Protein AF-A0A6N8EYV8-F1 (afdb_monomer_lite)

Foldseek 3Di:
DDDPVVVVCVVVVPVPPNDPPKDKAWDDWPDWDADPVQQKIKTKTWIWIQDPVRDIDIKIKIWMWGQDPVRDTDTDDIDID

Radius of gyration: 14.65 Å; chains: 1; bounding box: 34×19×39 Å

Sequence (81 aa):
MRSIKEQNLAWFNNIDNYQPGVEYNFHEVTLIEKIKDIGRINVAIAFLRKKHDDTIERGTAHYSFLQNKNRDWEITLIDAN

pLDDT: mean 73.8, std 18.5, range [33.75, 93.31]

Organism: Paenibacillus macerans (NCBI:txid44252)

Secondary structure (DSSP, 8-state):
---HHHHHHHHHTSTTT--TT-EEEEEEEEEEEEEGGGTEEEEEEEEEEE-TTS-EEEEEEEEEEEE-TTS-EEEEEEEE-

Structure (mmCIF, N/CA/C/O backbone):
data_AF-A0A6N8EYV8-F1
#
_entry.id   AF-A0A6N8EYV8-F1
#
loop_
_atom_site.group_PDB
_atom_site.id
_atom_site.type_symbol
_atom_site.label_atom_id
_atom_site.label_alt_id
_atom_site.label_comp_id
_atom_site.label_asym_id
_atom_site.label_entity_id
_atom_site.label_seq_id
_atom_site.pdbx_PDB_ins_code
_atom_site.Cartn_x
_atom_site.Cartn_y
_atom_site.Cartn_z
_atom_site.occupancy
_atom_site.B_iso_or_equiv
_atom_site.auth_seq_id
_atom_site.auth_comp_id
_atom_site.auth_asym_id
_atom_site.auth_atom_id
_atom_site.pdbx_PDB_model_num
ATOM 1 N N . MET A 1 1 ? 10.211 10.509 21.153 1.00 37.91 1 MET A N 1
ATOM 2 C CA . MET A 1 1 ? 9.024 9.990 20.439 1.00 37.91 1 MET A CA 1
ATOM 3 C C . MET A 1 1 ? 9.189 10.336 18.973 1.00 37.91 1 MET A C 1
ATOM 5 O O . MET A 1 1 ? 9.394 11.508 18.688 1.00 37.91 1 MET A O 1
ATOM 9 N N . ARG A 1 2 ? 9.202 9.340 18.081 1.00 33.75 2 ARG A N 1
ATOM 10 C CA . ARG A 1 2 ? 9.263 9.566 16.628 1.00 33.75 2 ARG A CA 1
ATOM 11 C C . ARG A 1 2 ? 7.883 9.987 16.117 1.00 33.75 2 ARG A C 1
ATOM 13 O O . ARG A 1 2 ? 6.881 9.477 16.614 1.00 33.75 2 ARG A O 1
ATOM 20 N N . SER A 1 3 ? 7.826 10.948 15.201 1.00 35.47 3 SER A N 1
ATOM 21 C CA . SER A 1 3 ? 6.567 11.485 14.674 1.00 35.47 3 SER A CA 1
ATOM 22 C C . SER A 1 3 ? 5.863 10.462 13.774 1.00 35.47 3 SER A C 1
ATOM 24 O O . SER A 1 3 ? 6.511 9.628 13.147 1.00 35.47 3 SER A O 1
ATOM 26 N N . ILE A 1 4 ? 4.535 10.548 13.651 1.00 41.78 4 ILE A N 1
ATOM 27 C CA . ILE A 1 4 ? 3.716 9.671 12.787 1.00 41.78 4 ILE A CA 1
ATOM 28 C C . ILE A 1 4 ? 4.186 9.713 11.313 1.00 41.78 4 ILE A C 1
ATOM 30 O O . ILE A 1 4 ? 4.116 8.709 10.606 1.00 41.78 4 ILE A O 1
ATOM 34 N N . LYS A 1 5 ? 4.775 10.834 10.860 1.00 34.94 5 LYS A N 1
ATOM 35 C CA . LYS A 1 5 ? 5.427 10.935 9.539 1.00 34.94 5 LYS A CA 1
ATOM 36 C C . LYS A 1 5 ? 6.593 9.953 9.370 1.00 34.94 5 LYS A C 1
ATOM 38 O O . LYS A 1 5 ? 6.789 9.442 8.274 1.00 34.94 5 LYS A O 1
ATOM 43 N N . GLU A 1 6 ? 7.341 9.666 10.434 1.00 35.38 6 GLU A N 1
ATOM 44 C CA . GLU A 1 6 ? 8.493 8.753 10.405 1.00 35.38 6 GLU A CA 1
ATOM 45 C C . GLU A 1 6 ? 8.069 7.275 10.384 1.00 35.38 6 GLU A C 1
ATOM 47 O O . GLU A 1 6 ? 8.847 6.430 9.952 1.00 35.38 6 GLU A O 1
ATOM 52 N N . GLN A 1 7 ? 6.836 6.955 10.797 1.00 42.19 7 GLN A N 1
ATOM 53 C CA . GLN A 1 7 ? 6.287 5.593 10.739 1.00 42.19 7 GLN A CA 1
ATOM 54 C C . GLN A 1 7 ? 5.688 5.260 9.366 1.00 42.19 7 GLN A C 1
ATOM 56 O O . GLN A 1 7 ? 5.887 4.151 8.880 1.00 42.19 7 GLN A O 1
ATOM 61 N N . ASN A 1 8 ? 5.062 6.225 8.680 1.00 41.69 8 ASN A N 1
ATOM 62 C CA . ASN A 1 8 ? 4.614 6.049 7.285 1.00 41.69 8 ASN A CA 1
ATOM 63 C C . ASN A 1 8 ? 5.780 5.803 6.310 1.00 41.69 8 ASN A C 1
ATOM 65 O O . ASN A 1 8 ? 5.606 5.186 5.262 1.00 41.69 8 ASN A O 1
ATOM 69 N N . LEU A 1 9 ? 6.984 6.243 6.680 1.00 42.78 9 LEU A N 1
ATOM 70 C CA . LEU A 1 9 ? 8.222 5.956 5.964 1.00 42.78 9 LEU A CA 1
ATOM 71 C C . LEU A 1 9 ? 8.751 4.539 6.211 1.00 42.78 9 LEU A C 1
ATOM 73 O O . LEU A 1 9 ? 9.605 4.108 5.456 1.00 42.78 9 LEU A O 1
ATOM 77 N N . ALA A 1 10 ? 8.277 3.791 7.213 1.00 40.00 10 ALA A N 1
ATOM 78 C CA . ALA A 1 10 ? 8.838 2.479 7.548 1.00 40.00 10 ALA A CA 1
ATOM 79 C C . ALA A 1 10 ? 8.625 1.421 6.448 1.00 40.00 10 ALA A C 1
ATOM 81 O O . ALA A 1 10 ? 9.440 0.515 6.320 1.00 40.00 10 ALA A O 1
ATOM 82 N N . TRP A 1 11 ? 7.586 1.561 5.618 1.00 45.22 11 TRP A N 1
ATOM 83 C CA . TRP A 1 11 ? 7.350 0.672 4.473 1.00 45.22 11 TRP A CA 1
ATOM 84 C C . TRP A 1 11 ? 8.136 1.074 3.221 1.00 45.22 11 TRP A C 1
ATOM 86 O O . TRP A 1 11 ? 8.663 0.205 2.536 1.00 45.22 11 TRP A O 1
ATOM 96 N N . PHE A 1 12 ? 8.334 2.375 2.983 1.00 46.94 12 PHE A N 1
ATOM 97 C CA . PHE A 1 12 ? 9.350 2.837 2.026 1.00 46.94 12 PHE A CA 1
ATOM 98 C C . PHE A 1 12 ? 10.780 2.512 2.497 1.00 46.94 12 PHE A C 1
ATOM 100 O O . PHE A 1 12 ? 11.664 2.299 1.679 1.00 46.94 12 PHE A O 1
ATOM 107 N N . ASN A 1 13 ? 11.008 2.435 3.809 1.00 40.97 13 ASN A N 1
ATOM 108 C CA . ASN A 1 13 ? 12.296 2.121 4.425 1.00 40.97 13 ASN A CA 1
ATOM 109 C C . ASN A 1 13 ? 12.495 0.621 4.689 1.00 40.97 13 ASN A C 1
ATOM 111 O O . ASN A 1 13 ? 13.484 0.263 5.327 1.00 40.97 13 ASN A O 1
ATOM 115 N N . ASN A 1 14 ? 11.601 -0.262 4.227 1.00 46.00 14 ASN A N 1
ATOM 116 C CA . ASN A 1 14 ? 11.950 -1.673 4.107 1.00 46.00 14 ASN A CA 1
ATOM 117 C C . ASN A 1 14 ? 12.808 -1.783 2.839 1.00 46.00 14 ASN A C 1
ATOM 119 O O . ASN A 1 14 ? 12.319 -1.681 1.714 1.00 46.00 14 ASN A O 1
ATOM 123 N N . ILE A 1 15 ? 14.116 -1.853 3.073 1.00 44.78 15 ILE A N 1
ATOM 124 C CA . ILE A 1 15 ? 15.245 -1.558 2.174 1.00 44.78 15 ILE A CA 1
ATOM 125 C C . ILE A 1 15 ? 15.287 -2.396 0.876 1.00 44.78 15 ILE A C 1
ATOM 127 O O . ILE A 1 15 ? 16.105 -2.115 0.006 1.00 44.78 15 ILE A O 1
ATOM 131 N N . ASP A 1 16 ? 14.368 -3.340 0.669 1.00 47.53 16 ASP A N 1
ATOM 132 C CA . ASP A 1 16 ? 14.367 -4.197 -0.523 1.00 47.53 16 ASP A CA 1
ATOM 133 C C . ASP A 1 16 ? 13.549 -3.642 -1.709 1.00 47.53 16 ASP A C 1
ATOM 135 O O . ASP A 1 16 ? 13.823 -3.999 -2.857 1.00 47.53 16 ASP A O 1
ATOM 139 N N . ASN A 1 17 ? 12.600 -2.718 -1.482 1.00 51.12 17 ASN A N 1
ATOM 140 C CA . ASN A 1 17 ? 11.694 -2.242 -2.545 1.00 51.12 17 ASN A CA 1
ATOM 141 C C . ASN A 1 17 ? 11.876 -0.770 -2.947 1.00 51.12 17 ASN A C 1
ATOM 143 O O . ASN A 1 17 ? 11.632 -0.425 -4.105 1.00 51.12 17 ASN A O 1
ATOM 147 N N . TYR A 1 18 ? 12.339 0.120 -2.063 1.00 56.53 18 TYR A N 1
ATOM 148 C CA . TYR A 1 18 ? 12.672 1.488 -2.476 1.00 56.53 18 TYR A CA 1
ATOM 149 C C . TYR A 1 18 ? 14.029 1.508 -3.179 1.00 56.53 18 TYR A C 1
ATOM 151 O O . TYR A 1 18 ? 15.081 1.376 -2.558 1.00 56.53 18 TYR A O 1
ATOM 159 N N . GLN A 1 19 ? 14.002 1.688 -4.495 1.00 62.16 19 GLN A N 1
ATOM 160 C CA . GLN A 1 19 ? 15.202 1.799 -5.310 1.00 62.16 19 GLN A CA 1
ATOM 161 C C . GLN A 1 19 ? 15.362 3.255 -5.759 1.00 62.16 19 GLN A C 1
ATOM 163 O O . GLN A 1 19 ? 14.466 3.774 -6.432 1.00 62.16 19 GLN A O 1
ATOM 168 N N . PRO A 1 20 ? 16.470 3.934 -5.403 1.00 68.00 20 PRO A N 1
ATOM 169 C CA . PRO A 1 20 ? 16.735 5.292 -5.866 1.00 68.00 20 PRO A CA 1
ATOM 170 C C . PRO A 1 20 ? 16.602 5.387 -7.389 1.00 68.00 20 PRO A C 1
ATOM 172 O O . PRO A 1 20 ? 17.200 4.583 -8.098 1.00 68.00 20 PRO A O 1
ATOM 175 N N . GLY A 1 21 ? 15.812 6.347 -7.878 1.00 69.31 21 GLY A N 1
ATOM 176 C CA . GLY A 1 21 ? 15.556 6.584 -9.308 1.00 69.31 21 GLY A CA 1
ATOM 177 C C . GLY A 1 21 ? 14.491 5.694 -9.963 1.00 69.31 21 GLY A C 1
ATOM 178 O O . GLY A 1 21 ? 14.284 5.798 -11.165 1.00 69.31 21 GLY A O 1
ATOM 179 N N . VAL A 1 22 ? 13.787 4.861 -9.193 1.00 75.50 22 VAL A N 1
ATOM 180 C CA . VAL A 1 22 ? 12.555 4.196 -9.637 1.00 75.50 22 VAL A CA 1
ATOM 181 C C . VAL A 1 22 ? 11.351 5.088 -9.335 1.00 75.50 22 VAL A C 1
ATOM 183 O O . VAL A 1 22 ? 11.190 5.559 -8.208 1.00 75.50 22 VAL A O 1
ATOM 186 N N . GLU A 1 23 ? 10.484 5.288 -10.325 1.00 82.19 23 GLU A N 1
ATOM 187 C CA . GLU A 1 23 ? 9.248 6.059 -10.167 1.00 82.19 23 GLU A CA 1
ATOM 188 C C . GLU A 1 23 ? 8.062 5.137 -9.866 1.00 82.19 23 GLU A C 1
ATOM 190 O O . GLU A 1 23 ? 7.906 4.078 -10.481 1.00 82.19 23 GLU A O 1
ATOM 195 N N . TYR A 1 24 ? 7.200 5.561 -8.942 1.00 79.38 24 TYR A N 1
ATOM 196 C CA . TYR A 1 24 ? 5.996 4.838 -8.540 1.00 79.38 24 TYR A CA 1
ATOM 197 C C . TYR A 1 24 ? 4.761 5.673 -8.864 1.00 79.38 24 TYR A C 1
ATOM 199 O O . TYR A 1 24 ? 4.590 6.768 -8.333 1.00 79.38 24 TYR A O 1
ATOM 207 N N . ASN A 1 25 ? 3.885 5.138 -9.708 1.00 80.62 25 ASN A N 1
ATOM 208 C CA . ASN A 1 25 ? 2.645 5.782 -10.119 1.00 80.62 25 ASN A CA 1
AT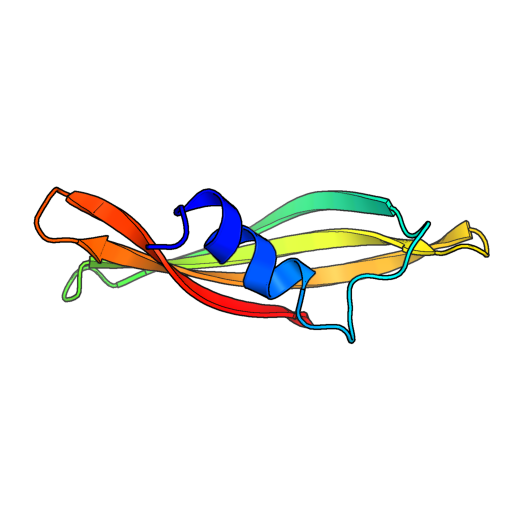OM 209 C C . ASN A 1 25 ? 1.448 4.996 -9.591 1.00 80.62 25 ASN A C 1
ATOM 211 O O . ASN A 1 25 ? 1.287 3.813 -9.896 1.00 80.62 25 ASN A O 1
ATOM 215 N N . PHE A 1 26 ? 0.590 5.658 -8.816 1.00 81.19 26 PHE A N 1
ATOM 216 C CA . PHE A 1 26 ? -0.693 5.084 -8.418 1.00 81.19 26 PHE A CA 1
ATOM 217 C C . PHE A 1 26 ? -1.523 4.761 -9.664 1.00 81.19 26 PHE A C 1
ATOM 219 O O . PHE A 1 26 ? -1.634 5.594 -10.565 1.00 81.19 26 PHE A O 1
ATOM 226 N N . HIS A 1 27 ? -2.111 3.566 -9.698 1.00 82.81 27 HIS A N 1
ATOM 227 C CA . HIS A 1 27 ? -2.980 3.156 -10.792 1.00 82.81 27 HIS A CA 1
ATOM 228 C C . HIS A 1 27 ? -4.437 3.070 -10.341 1.00 82.81 27 HIS A C 1
ATOM 230 O O . HIS A 1 27 ? -5.269 3.850 -10.797 1.00 82.81 27 HIS A O 1
ATOM 236 N N . GLU A 1 28 ? -4.747 2.152 -9.425 1.00 85.50 28 GLU A N 1
ATOM 237 C CA . GLU A 1 28 ? -6.117 1.942 -8.953 1.00 85.50 28 GLU A CA 1
ATOM 238 C C . GLU A 1 28 ? -6.161 1.302 -7.562 1.00 85.50 28 GLU A C 1
ATOM 240 O O . GLU A 1 28 ? -5.215 0.644 -7.125 1.00 85.50 28 GLU A O 1
ATOM 245 N N . VAL A 1 29 ? -7.299 1.455 -6.882 1.00 87.56 29 VAL A N 1
ATOM 246 C CA . VAL A 1 29 ? -7.638 0.644 -5.707 1.00 87.56 29 VAL A CA 1
ATOM 247 C C . VAL A 1 29 ? -8.333 -0.622 -6.195 1.00 87.56 29 VAL A C 1
ATOM 249 O O . VAL A 1 29 ? -9.422 -0.546 -6.758 1.00 87.56 29 VAL A O 1
ATOM 252 N N . THR A 1 30 ? -7.717 -1.780 -5.974 1.00 89.25 30 THR A N 1
ATOM 253 C CA . THR A 1 30 ? -8.220 -3.076 -6.455 1.00 89.25 30 THR A CA 1
ATOM 254 C C . THR A 1 30 ? -9.114 -3.785 -5.441 1.00 89.25 30 THR A C 1
ATOM 256 O O . THR A 1 30 ? -9.937 -4.613 -5.824 1.00 89.25 30 THR A O 1
ATOM 259 N N . LEU A 1 31 ? -8.988 -3.461 -4.151 1.00 89.50 31 LEU A N 1
ATOM 260 C CA . LEU A 1 31 ? -9.788 -4.062 -3.085 1.00 89.50 31 LEU A CA 1
ATOM 261 C C . LEU A 1 31 ? -10.048 -3.057 -1.966 1.00 89.50 31 LEU A C 1
ATOM 263 O O . LEU A 1 31 ? -9.135 -2.353 -1.539 1.00 89.50 31 LEU A O 1
ATOM 267 N N . ILE A 1 32 ? -11.279 -3.055 -1.449 1.00 92.62 32 ILE A N 1
ATOM 268 C CA . ILE A 1 32 ? -11.632 -2.443 -0.165 1.00 92.62 32 ILE A CA 1
ATOM 269 C C . ILE A 1 32 ? -12.501 -3.440 0.600 1.00 92.62 32 ILE A C 1
ATOM 271 O O . ILE A 1 32 ? -13.666 -3.648 0.262 1.00 92.62 32 ILE A O 1
ATOM 275 N N . GLU A 1 33 ? -11.954 -4.024 1.658 1.00 93.31 33 GLU A N 1
ATOM 276 C CA . GLU A 1 33 ? -12.663 -4.944 2.544 1.00 93.31 33 GLU A CA 1
ATOM 277 C C . GLU A 1 33 ? -12.843 -4.300 3.921 1.00 93.31 33 GLU A C 1
ATOM 279 O O . GLU A 1 33 ? -11.891 -3.803 4.520 1.00 93.31 33 GLU A O 1
ATOM 284 N N . LYS A 1 34 ? -14.077 -4.292 4.438 1.00 92.25 34 LYS A N 1
ATOM 285 C CA . LYS A 1 34 ? -14.408 -3.695 5.740 1.00 92.25 34 LYS A CA 1
ATOM 286 C C . LYS A 1 34 ? -14.798 -4.782 6.732 1.00 92.25 34 LYS A C 1
ATOM 288 O O . LYS A 1 34 ? -15.834 -5.420 6.563 1.00 92.25 34 LYS A O 1
ATOM 293 N N . ILE A 1 35 ? -14.033 -4.914 7.809 1.00 88.94 35 ILE A N 1
ATOM 294 C CA . ILE A 1 35 ? -14.294 -5.850 8.905 1.00 88.94 35 ILE A CA 1
ATOM 295 C C . ILE A 1 35 ? -14.845 -5.041 10.083 1.00 88.94 35 ILE A C 1
ATOM 297 O O . ILE A 1 35 ? -14.102 -4.485 10.896 1.00 88.94 35 ILE A O 1
ATOM 301 N N . LYS A 1 36 ? -16.177 -4.915 10.122 1.00 83.06 36 LYS A N 1
ATOM 302 C CA . LYS A 1 36 ? -16.888 -3.985 11.018 1.00 83.06 36 LYS A CA 1
ATOM 303 C C . LYS A 1 36 ? -16.685 -4.292 12.499 1.00 83.06 36 LYS A C 1
ATOM 305 O O . LYS A 1 36 ? -16.528 -3.357 13.275 1.00 83.06 36 LYS A O 1
ATOM 310 N N . ASP A 1 37 ? -16.635 -5.568 12.867 1.00 85.25 37 ASP A N 1
ATOM 311 C CA . ASP A 1 37 ? -16.604 -6.009 14.270 1.00 85.25 37 ASP A CA 1
ATOM 312 C C . ASP A 1 37 ? -15.368 -5.519 15.029 1.00 85.25 37 ASP A C 1
ATOM 314 O O . ASP A 1 37 ? -15.407 -5.311 16.238 1.00 85.25 37 ASP A O 1
ATOM 318 N N . ILE A 1 38 ? -14.275 -5.296 14.301 1.00 84.94 38 ILE A N 1
ATOM 319 C CA . ILE A 1 38 ? -12.994 -4.854 14.854 1.00 84.94 38 ILE A CA 1
ATOM 320 C C . ILE A 1 38 ? -12.579 -3.476 14.335 1.00 84.94 38 ILE A C 1
ATOM 322 O O . ILE A 1 38 ? -11.444 -3.066 14.554 1.00 84.94 38 ILE A O 1
ATOM 326 N N . GLY A 1 39 ? -13.462 -2.772 13.615 1.00 87.19 39 GLY A N 1
ATOM 327 C CA . GLY A 1 39 ? -13.149 -1.468 13.032 1.00 87.19 39 GLY A CA 1
ATOM 328 C C . GLY A 1 39 ? -11.919 -1.504 12.120 1.00 87.19 39 GLY A C 1
ATOM 329 O O . GLY A 1 39 ? -11.074 -0.618 12.211 1.00 87.19 39 GLY A O 1
ATOM 330 N N . ARG A 1 40 ? -11.783 -2.539 11.278 1.00 90.38 40 ARG A N 1
ATOM 331 C CA . ARG A 1 40 ? -10.648 -2.702 10.354 1.00 90.38 40 ARG A CA 1
ATOM 332 C C . ARG A 1 40 ? -11.071 -2.511 8.900 1.00 90.38 40 ARG A C 1
ATOM 334 O O . ARG A 1 40 ? -12.161 -2.925 8.504 1.00 90.38 40 ARG A O 1
ATOM 341 N N . ILE A 1 41 ? -10.190 -1.916 8.102 1.00 92.12 41 ILE A N 1
ATOM 342 C CA . ILE A 1 41 ? -10.317 -1.820 6.647 1.00 92.12 41 ILE A CA 1
ATOM 343 C C . ILE A 1 41 ? -9.035 -2.352 6.012 1.00 92.12 41 ILE A C 1
ATOM 345 O O . ILE A 1 41 ? -7.956 -1.860 6.325 1.00 92.12 41 ILE A O 1
ATOM 349 N N . ASN A 1 42 ? -9.158 -3.309 5.099 1.00 90.12 42 ASN A N 1
ATOM 350 C CA . ASN A 1 42 ? -8.063 -3.739 4.237 1.00 90.12 42 ASN A CA 1
ATOM 351 C C . ASN A 1 42 ? -8.229 -3.082 2.864 1.00 90.12 42 ASN A C 1
ATOM 353 O O . ASN A 1 42 ? -9.330 -3.058 2.311 1.00 90.12 42 ASN A O 1
ATOM 357 N N . VAL A 1 43 ? -7.145 -2.546 2.315 1.00 90.31 43 VAL A N 1
ATOM 358 C CA . VAL A 1 43 ? -7.112 -1.886 1.009 1.00 90.31 43 VAL A CA 1
ATOM 359 C C . VAL A 1 43 ? -5.980 -2.485 0.191 1.00 90.31 43 VAL A C 1
ATOM 361 O O . VAL A 1 43 ? -4.855 -2.535 0.675 1.00 90.31 43 VAL A O 1
ATOM 364 N N . ALA A 1 44 ? -6.249 -2.900 -1.044 1.00 87.62 44 ALA A N 1
ATOM 365 C CA . ALA A 1 44 ? -5.202 -3.239 -2.005 1.00 87.62 44 ALA A CA 1
ATOM 366 C C . ALA A 1 44 ? -5.128 -2.159 -3.088 1.00 87.62 44 ALA A C 1
ATOM 368 O O . ALA A 1 44 ? -6.154 -1.699 -3.594 1.00 87.62 44 ALA A O 1
ATOM 369 N N . ILE A 1 45 ? -3.914 -1.739 -3.421 1.00 85.88 45 ILE A N 1
ATOM 370 C CA . ILE A 1 45 ? -3.609 -0.683 -4.381 1.00 85.88 45 ILE A CA 1
ATOM 371 C C . ILE A 1 45 ? -2.686 -1.261 -5.440 1.00 85.88 45 ILE A C 1
ATOM 373 O O . ILE A 1 45 ? -1.597 -1.729 -5.120 1.00 85.88 45 ILE A O 1
ATOM 377 N N . ALA A 1 46 ? -3.088 -1.180 -6.703 1.00 83.69 46 ALA A N 1
ATOM 378 C CA . ALA A 1 46 ? -2.186 -1.428 -7.812 1.00 83.69 46 ALA A CA 1
ATOM 379 C C . ALA A 1 46 ? -1.403 -0.153 -8.142 1.00 83.69 46 ALA A C 1
ATOM 381 O O . ALA A 1 46 ? -1.959 0.949 -8.205 1.00 83.69 46 ALA A O 1
ATOM 382 N N . PHE A 1 47 ? -0.113 -0.317 -8.404 1.00 82.25 47 PHE A N 1
ATOM 383 C CA . PHE A 1 47 ? 0.766 0.753 -8.856 1.00 82.25 47 PHE A CA 1
ATOM 384 C C . PHE A 1 47 ? 1.589 0.295 -10.059 1.00 82.25 47 PHE A C 1
ATOM 386 O O . PHE A 1 47 ? 1.793 -0.898 -10.287 1.00 82.25 47 PHE A O 1
ATOM 393 N N . LEU A 1 48 ? 2.057 1.267 -10.832 1.00 85.31 48 LEU A N 1
ATOM 394 C CA . LEU A 1 48 ? 3.043 1.067 -11.881 1.00 85.31 48 LEU A CA 1
ATOM 395 C C . LEU A 1 48 ? 4.400 1.533 -11.373 1.00 85.31 48 LEU A C 1
ATOM 397 O O . LEU A 1 48 ? 4.524 2.612 -10.794 1.00 85.31 48 LEU A O 1
ATOM 401 N N . ARG A 1 49 ? 5.415 0.717 -11.609 1.00 83.44 49 ARG A N 1
ATOM 402 C CA . ARG A 1 49 ? 6.800 0.965 -11.247 1.00 83.44 49 ARG A CA 1
ATOM 403 C C . ARG A 1 49 ? 7.607 1.139 -12.522 1.00 83.44 49 ARG A C 1
ATOM 405 O O . ARG A 1 49 ? 7.691 0.201 -13.309 1.00 83.44 49 ARG A O 1
ATOM 412 N N . LYS A 1 50 ? 8.215 2.307 -12.711 1.00 85.00 50 LYS A N 1
ATOM 413 C CA . LYS A 1 50 ? 9.131 2.563 -13.825 1.00 85.00 50 LYS A CA 1
ATOM 414 C C . LYS A 1 50 ? 10.573 2.407 -13.349 1.00 85.00 50 LYS A C 1
ATOM 416 O O . LYS A 1 50 ? 11.005 3.117 -12.441 1.00 85.00 50 LYS A O 1
ATOM 421 N N . LYS A 1 51 ? 11.292 1.451 -13.933 1.00 83.00 51 LYS A N 1
ATOM 422 C CA . LYS A 1 51 ? 12.700 1.162 -13.644 1.00 83.00 51 LYS A CA 1
ATOM 423 C C . LYS A 1 51 ? 13.640 2.060 -14.457 1.00 83.00 51 LYS A C 1
ATOM 425 O O . LYS A 1 51 ? 13.221 2.768 -15.368 1.00 83.00 51 LYS A O 1
ATOM 430 N N . HIS A 1 52 ? 14.927 2.008 -14.109 1.00 83.06 52 HIS A N 1
ATOM 431 C CA . HIS A 1 52 ? 16.008 2.766 -14.760 1.00 83.06 52 HIS A CA 1
ATOM 432 C C . HIS A 1 52 ? 16.187 2.454 -16.246 1.00 83.06 52 HIS A C 1
ATOM 434 O O . HIS A 1 52 ? 16.644 3.300 -17.001 1.00 83.06 52 HIS A O 1
ATOM 440 N N . ASP A 1 53 ? 15.846 1.237 -16.654 1.00 87.5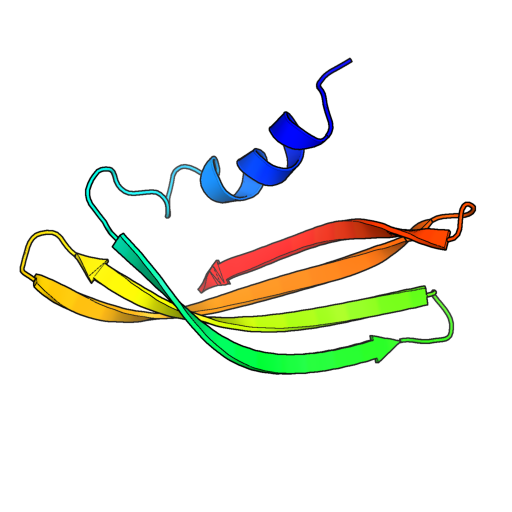6 53 ASP A N 1
ATOM 441 C CA . ASP A 1 53 ? 15.900 0.753 -18.034 1.00 87.56 53 ASP A CA 1
ATOM 442 C C . ASP A 1 53 ? 14.620 1.082 -18.828 1.00 87.56 53 ASP A C 1
ATOM 444 O O . ASP A 1 53 ? 14.362 0.473 -19.861 1.00 87.56 53 ASP A O 1
ATOM 448 N N . ASP A 1 54 ? 13.801 2.014 -18.324 1.00 85.00 54 ASP A N 1
ATOM 449 C CA . ASP A 1 54 ? 12.467 2.376 -18.817 1.00 85.00 54 ASP A CA 1
ATOM 450 C C . ASP A 1 54 ? 11.424 1.240 -18.777 1.00 85.00 54 ASP A C 1
ATOM 452 O O . ASP A 1 54 ? 10.277 1.443 -19.189 1.00 85.00 54 ASP A O 1
ATOM 456 N N . THR A 1 55 ? 11.755 0.075 -18.210 1.00 87.12 55 THR A N 1
ATOM 457 C CA . THR A 1 55 ? 10.798 -1.021 -18.027 1.00 87.12 55 THR A CA 1
ATOM 458 C C . THR A 1 55 ? 9.706 -0.613 -17.038 1.00 87.12 55 THR A C 1
ATOM 460 O O . THR A 1 55 ? 9.983 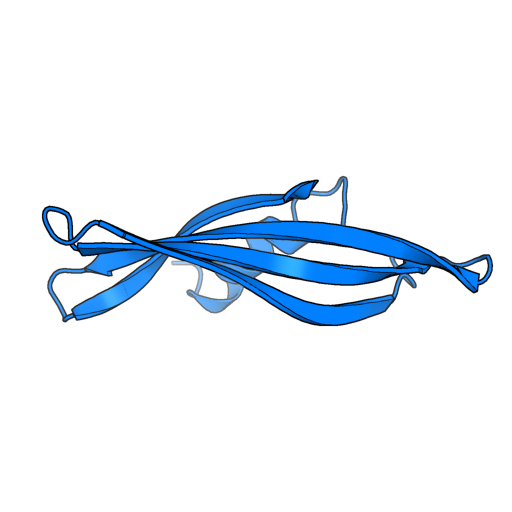-0.090 -15.954 1.00 87.12 55 THR A O 1
ATOM 463 N N . ILE A 1 56 ? 8.448 -0.882 -17.399 1.00 86.62 56 ILE A N 1
ATOM 464 C CA . ILE A 1 56 ? 7.281 -0.638 -16.547 1.00 86.62 56 ILE A CA 1
ATOM 465 C C . ILE A 1 56 ? 6.744 -1.970 -16.033 1.00 86.62 56 ILE A C 1
ATOM 467 O O . ILE A 1 56 ? 6.383 -2.851 -16.812 1.00 86.62 56 ILE A O 1
ATOM 471 N N . GLU A 1 57 ? 6.639 -2.088 -14.716 1.00 84.25 57 GLU A N 1
ATOM 472 C CA . GLU A 1 57 ? 6.079 -3.249 -14.030 1.00 84.25 57 GLU A CA 1
ATOM 473 C C . GLU A 1 57 ? 4.847 -2.856 -13.222 1.00 84.25 57 GLU A C 1
ATOM 475 O O . GLU A 1 57 ? 4.730 -1.727 -12.744 1.00 84.25 57 GLU A O 1
ATOM 480 N N . ARG A 1 58 ? 3.923 -3.800 -13.047 1.00 82.06 58 ARG A N 1
ATOM 481 C CA . ARG A 1 58 ? 2.766 -3.631 -12.170 1.00 82.06 58 ARG A CA 1
ATOM 482 C C . ARG A 1 58 ? 3.058 -4.303 -10.833 1.00 82.06 58 ARG A C 1
ATOM 484 O O . ARG A 1 58 ? 3.432 -5.470 -10.823 1.00 82.06 58 ARG A O 1
ATOM 491 N N . GLY A 1 59 ? 2.844 -3.582 -9.740 1.00 80.19 59 GLY A N 1
ATOM 492 C CA . GLY A 1 59 ? 2.925 -4.111 -8.378 1.00 80.19 59 GLY A CA 1
ATOM 493 C C . GLY A 1 59 ? 1.618 -3.908 -7.623 1.00 80.19 59 GLY A C 1
ATOM 494 O O . GLY A 1 59 ? 0.749 -3.141 -8.062 1.00 80.19 59 GLY A O 1
ATOM 495 N N . THR A 1 60 ? 1.469 -4.600 -6.493 1.00 80.81 60 THR A N 1
ATOM 496 C CA . THR A 1 60 ? 0.317 -4.420 -5.599 1.00 80.81 60 THR A CA 1
ATOM 497 C C . THR A 1 60 ? 0.776 -4.196 -4.164 1.00 80.81 60 THR A C 1
ATOM 499 O O . THR A 1 60 ? 1.589 -4.938 -3.624 1.00 80.81 60 THR A O 1
ATOM 502 N N . ALA A 1 61 ? 0.223 -3.169 -3.525 1.00 79.94 61 ALA A N 1
ATOM 503 C CA . ALA A 1 61 ? 0.435 -2.858 -2.121 1.00 79.94 61 ALA A CA 1
ATOM 504 C C . ALA A 1 61 ? -0.862 -3.078 -1.337 1.00 79.94 61 ALA A C 1
ATOM 506 O O . ALA A 1 61 ? -1.910 -2.540 -1.687 1.00 79.94 61 ALA A O 1
ATOM 507 N N . HIS A 1 62 ? -0.784 -3.846 -0.262 1.00 82.69 62 HIS A N 1
ATOM 508 C CA . HIS A 1 62 ? -1.865 -4.127 0.668 1.00 82.69 62 HIS A CA 1
ATOM 509 C C . HIS A 1 62 ? -1.652 -3.321 1.946 1.00 82.69 62 HIS A C 1
ATOM 511 O O . HIS A 1 62 ? -0.589 -3.377 2.556 1.00 82.69 62 HIS A O 1
ATOM 517 N N . TYR A 1 63 ? -2.681 -2.599 2.372 1.00 84.00 63 TYR A N 1
ATOM 518 C CA . TYR A 1 63 ? -2.712 -1.794 3.585 1.00 84.00 63 TYR A CA 1
ATOM 519 C C . TYR A 1 63 ? -3.835 -2.290 4.492 1.00 84.00 63 TYR A C 1
ATOM 521 O O . TYR A 1 63 ? -4.964 -2.475 4.042 1.00 84.00 63 TYR A O 1
ATOM 529 N N . SER A 1 64 ? -3.552 -2.450 5.781 1.00 86.62 64 SER A N 1
ATOM 530 C CA . SER A 1 64 ? -4.560 -2.690 6.817 1.00 86.62 64 SER A CA 1
ATOM 531 C C . SER A 1 64 ? -4.643 -1.478 7.733 1.00 86.62 64 SER A C 1
ATOM 533 O O . SER A 1 64 ? -3.655 -1.094 8.363 1.00 86.62 64 SER A O 1
ATOM 535 N N . PHE A 1 65 ? -5.835 -0.910 7.856 1.00 88.88 65 PHE A N 1
ATOM 536 C CA . PHE A 1 65 ? -6.144 0.223 8.715 1.00 88.88 65 PHE A CA 1
ATOM 537 C C . PHE A 1 65 ? -7.007 -0.245 9.880 1.00 88.88 65 PHE A C 1
ATOM 539 O O . PHE A 1 65 ? -8.024 -0.905 9.668 1.00 88.88 65 PHE A O 1
ATOM 546 N N . LEU A 1 66 ? -6.633 0.114 11.103 1.00 89.94 66 LEU A N 1
ATOM 547 C CA . LEU A 1 66 ? -7.426 -0.128 12.302 1.00 89.94 66 LEU A CA 1
ATOM 548 C C . LEU A 1 66 ? -7.898 1.209 12.863 1.00 89.94 66 LEU A C 1
ATOM 550 O O . LEU A 1 66 ? -7.113 2.149 12.979 1.00 89.94 66 LEU A O 1
ATOM 554 N N . GLN A 1 67 ? -9.177 1.294 13.207 1.00 89.81 67 GLN A N 1
ATOM 555 C CA . GLN A 1 67 ? -9.719 2.482 13.840 1.00 89.81 67 GLN A CA 1
ATOM 556 C C . GLN A 1 67 ? -9.378 2.492 15.333 1.00 89.81 67 GLN A C 1
ATOM 558 O O . GLN A 1 67 ? -9.671 1.540 16.058 1.00 89.81 67 GLN A O 1
ATOM 563 N N . ASN A 1 68 ? -8.769 3.578 15.803 1.00 84.94 68 ASN A N 1
ATOM 564 C CA . ASN A 1 68 ? -8.446 3.752 17.213 1.00 84.94 68 ASN A CA 1
ATOM 565 C C . ASN A 1 68 ? -9.671 4.239 18.021 1.00 84.94 68 ASN A C 1
ATOM 567 O O . ASN A 1 68 ? -10.742 4.542 17.486 1.00 84.94 68 ASN A O 1
ATOM 571 N N . LYS A 1 69 ? -9.513 4.354 19.346 1.00 87.38 69 LYS A N 1
ATOM 572 C CA . LYS A 1 69 ? -10.586 4.798 20.261 1.00 87.38 69 LYS A CA 1
ATOM 573 C C . LYS A 1 69 ? -11.074 6.231 19.997 1.00 87.38 69 LYS A C 1
ATOM 575 O O . LYS A 1 69 ? -12.198 6.556 20.369 1.00 87.38 69 LYS A O 1
ATOM 580 N N . ASN A 1 70 ? -10.260 7.057 19.341 1.00 91.38 70 ASN A N 1
ATOM 581 C CA . ASN A 1 70 ? -10.587 8.434 18.963 1.00 91.38 70 ASN A CA 1
ATOM 582 C C . ASN A 1 70 ? -11.281 8.524 17.594 1.00 91.38 70 ASN A C 1
ATOM 584 O O . ASN A 1 70 ? -11.644 9.617 17.172 1.00 91.38 70 ASN A O 1
ATOM 588 N N . ARG A 1 71 ? -11.531 7.379 16.939 1.00 84.38 71 ARG A N 1
ATOM 589 C CA . ARG A 1 71 ? -12.080 7.243 15.580 1.00 84.38 71 ARG A CA 1
ATOM 590 C C . ARG A 1 71 ? -11.118 7.618 14.451 1.00 84.38 71 ARG A C 1
ATOM 592 O O . ARG A 1 71 ? -11.553 7.648 13.298 1.00 84.38 71 ARG A O 1
ATOM 599 N N . ASP A 1 72 ? -9.838 7.807 14.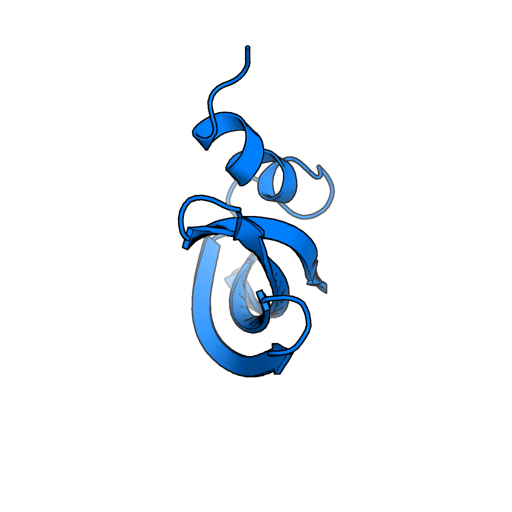748 1.00 88.38 72 ASP A N 1
ATOM 600 C CA . ASP A 1 72 ? -8.810 7.985 13.725 1.00 88.38 72 ASP A CA 1
ATOM 601 C C . ASP A 1 72 ? -8.401 6.629 13.139 1.00 88.38 72 ASP A C 1
ATOM 603 O O . ASP A 1 72 ? -8.473 5.598 13.811 1.00 88.38 72 ASP A O 1
ATOM 607 N N . TRP A 1 73 ? -7.970 6.628 11.878 1.00 85.44 73 TRP A N 1
ATOM 608 C CA . TRP A 1 73 ? -7.482 5.432 11.195 1.00 85.44 73 TRP A CA 1
ATOM 609 C C . TRP A 1 73 ? -5.963 5.360 11.267 1.00 85.44 73 TRP A C 1
ATOM 611 O O . TRP A 1 73 ? -5.271 6.275 10.822 1.00 85.44 73 TRP A O 1
ATOM 621 N N . GLU A 1 74 ? -5.449 4.249 11.779 1.00 85.94 74 GLU A N 1
ATOM 622 C CA . GLU A 1 74 ? -4.018 3.984 11.887 1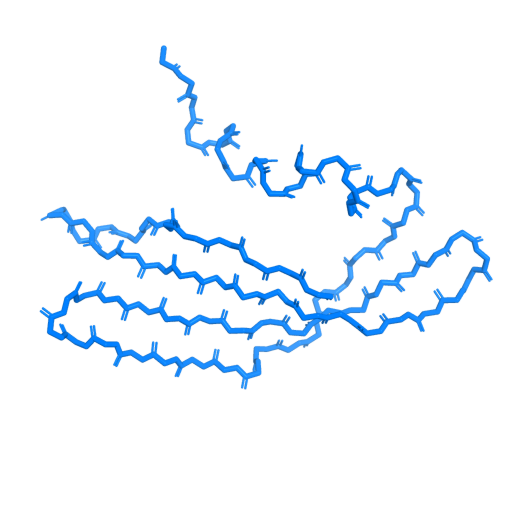.00 85.94 74 GLU A CA 1
ATOM 623 C C . GLU A 1 74 ? -3.644 2.807 10.989 1.00 85.94 74 GLU A C 1
ATOM 625 O O . GLU A 1 74 ? -4.339 1.789 10.951 1.00 85.94 74 GLU A O 1
ATOM 630 N N . ILE A 1 75 ? -2.539 2.931 10.255 1.00 81.19 75 ILE A N 1
ATOM 631 C CA . ILE A 1 75 ? -2.010 1.818 9.469 1.00 81.19 75 ILE A CA 1
ATOM 632 C C . ILE A 1 75 ? -1.370 0.818 10.430 1.00 81.19 75 ILE A C 1
ATOM 634 O O . ILE A 1 75 ? -0.502 1.173 11.222 1.00 81.19 75 ILE A O 1
ATOM 638 N N . THR A 1 76 ? -1.796 -0.438 10.349 1.00 76.75 76 THR A N 1
ATOM 639 C CA . THR A 1 76 ? -1.353 -1.521 11.240 1.00 76.75 76 THR A CA 1
ATOM 640 C C . THR A 1 76 ? -0.526 -2.588 10.537 1.00 76.75 76 THR A C 1
ATOM 642 O O . THR A 1 76 ? 0.276 -3.252 11.187 1.00 76.75 76 THR A O 1
ATOM 645 N N . LEU A 1 77 ? -0.692 -2.752 9.223 1.00 65.25 77 LEU A N 1
ATOM 646 C CA . LEU A 1 77 ? 0.124 -3.648 8.407 1.00 65.25 77 LEU A CA 1
ATOM 647 C C . LEU A 1 77 ? 0.207 -3.115 6.981 1.00 65.25 77 LEU A C 1
ATOM 649 O O . LEU A 1 77 ? -0.769 -2.565 6.466 1.00 65.25 77 LEU A O 1
ATOM 653 N N . ILE A 1 78 ? 1.375 -3.287 6.366 1.00 66.88 78 ILE A N 1
ATOM 654 C CA . ILE A 1 78 ? 1.584 -3.011 4.953 1.00 66.88 78 ILE A CA 1
ATOM 655 C C . ILE A 1 78 ? 2.386 -4.169 4.354 1.00 66.88 78 ILE A C 1
ATOM 657 O O . ILE A 1 78 ? 3.447 -4.506 4.878 1.00 66.88 78 ILE A O 1
ATOM 661 N N . ASP A 1 79 ? 1.877 -4.764 3.280 1.00 65.12 79 ASP A N 1
ATOM 662 C CA . ASP A 1 79 ? 2.496 -5.879 2.557 1.00 65.12 79 ASP A CA 1
ATOM 663 C C . ASP A 1 79 ? 2.495 -5.580 1.052 1.00 65.12 79 ASP A C 1
ATOM 6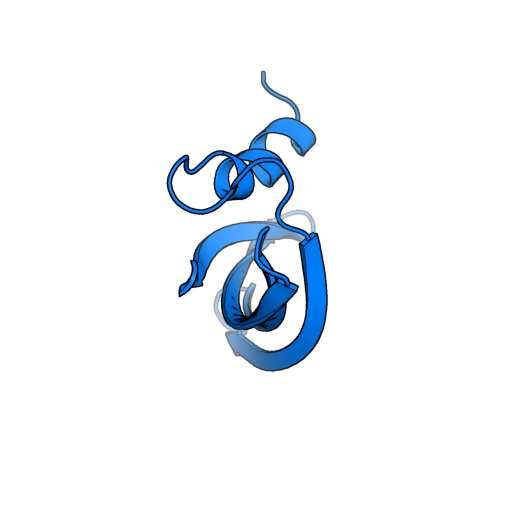65 O O . ASP A 1 79 ? 1.490 -5.118 0.518 1.00 65.12 79 ASP A O 1
ATOM 669 N N . ALA A 1 80 ? 3.617 -5.780 0.367 1.00 56.75 80 ALA A N 1
ATOM 670 C CA . ALA A 1 80 ? 3.785 -5.447 -1.049 1.00 56.75 80 ALA A CA 1
ATOM 671 C C . ALA A 1 80 ? 4.384 -6.627 -1.799 1.00 56.75 80 ALA A C 1
ATOM 673 O O . ALA A 1 80 ? 5.368 -7.199 -1.327 1.00 56.75 80 ALA A O 1
ATOM 674 N N . ASN A 1 81 ? 3.854 -6.916 -2.985 1.00 54.44 81 ASN A N 1
ATOM 675 C CA . ASN A 1 81 ? 4.463 -7.843 -3.932 1.00 54.44 81 ASN A CA 1
ATOM 676 C C . ASN A 1 81 ? 4.860 -7.159 -5.242 1.00 54.44 81 ASN A C 1
ATOM 678 O O . ASN A 1 81 ? 4.218 -6.153 -5.639 1.00 54.44 81 ASN A O 1
#